Protein AF-A0A4Y9FTJ1-F1 (afdb_monomer_lite)

Organism: NCBI:txid300019

Sequence (117 aa):
MRGKLGLVIGLGAGYVLGTRAGRERYEQIKTQALKVWNMDPVQEQVGKAKKLATSSAMALPRAAWNGAVGVAKAVNKQGTPGSKLDAALDATKDAADDVKKAADTDGTDVKKVAGTK

Radius of gyration: 20.23 Å; chains: 1; bounding box: 44×52×40 Å

Structure (mmCIF, N/CA/C/O backbone):
data_AF-A0A4Y9FTJ1-F1
#
_entry.id   AF-A0A4Y9FTJ1-F1
#
loop_
_atom_site.group_PDB
_atom_site.id
_atom_site.type_symbol
_atom_site.label_atom_id
_atom_site.label_alt_id
_atom_site.label_comp_id
_atom_site.label_asym_id
_atom_site.label_entity_id
_atom_site.label_seq_id
_atom_site.pdbx_PDB_ins_code
_atom_site.Cartn_x
_atom_site.Cartn_y
_atom_site.Cartn_z
_atom_site.occupancy
_atom_site.B_iso_or_equiv
_atom_site.auth_seq_id
_atom_site.auth_comp_id
_atom_site.auth_asym_id
_atom_site.auth_atom_id
_atom_site.pdbx_PDB_model_num
ATOM 1 N N . MET A 1 1 ? 17.820 -16.302 -10.403 1.00 56.31 1 MET A N 1
ATOM 2 C CA . MET A 1 1 ? 16.427 -16.630 -10.015 1.00 56.31 1 MET A CA 1
ATOM 3 C C . MET A 1 1 ? 16.184 -16.712 -8.499 1.00 56.31 1 MET A C 1
ATOM 5 O O . MET A 1 1 ? 15.055 -16.498 -8.086 1.00 56.31 1 MET A O 1
ATOM 9 N N . ARG A 1 2 ? 17.193 -16.968 -7.650 1.00 54.75 2 ARG A N 1
ATOM 10 C CA . ARG A 1 2 ? 17.003 -17.324 -6.224 1.00 54.75 2 ARG A CA 1
ATOM 11 C C . ARG A 1 2 ? 16.392 -16.232 -5.317 1.00 54.75 2 ARG A C 1
ATOM 13 O O . ARG A 1 2 ? 15.660 -16.567 -4.400 1.00 54.75 2 ARG A O 1
ATOM 20 N N . GLY A 1 3 ? 16.613 -14.943 -5.598 1.00 64.75 3 GLY A N 1
ATOM 21 C CA . GLY A 1 3 ? 16.076 -13.846 -4.767 1.00 64.75 3 GLY A CA 1
ATOM 22 C C . GLY A 1 3 ? 14.598 -13.493 -4.998 1.00 64.75 3 GLY A C 1
ATOM 23 O O . GLY A 1 3 ? 13.963 -12.919 -4.123 1.00 64.75 3 GLY A O 1
ATOM 24 N N . LYS A 1 4 ? 14.026 -13.840 -6.160 1.00 67.88 4 LYS A N 1
ATOM 25 C CA . LYS A 1 4 ? 12.614 -13.545 -6.490 1.00 67.88 4 LYS A CA 1
ATOM 26 C C . LYS A 1 4 ? 11.660 -14.475 -5.747 1.00 67.88 4 LYS A C 1
ATOM 28 O O . LYS A 1 4 ? 10.605 -14.052 -5.292 1.00 67.88 4 LYS A O 1
ATOM 33 N N . LEU A 1 5 ? 12.081 -15.729 -5.595 1.00 69.62 5 LEU A N 1
ATOM 34 C CA . LEU A 1 5 ? 11.328 -16.745 -4.878 1.00 69.62 5 LEU A CA 1
ATOM 35 C C . LEU A 1 5 ? 11.197 -16.378 -3.393 1.00 69.62 5 LEU A C 1
ATOM 37 O O . LEU A 1 5 ? 10.117 -16.511 -2.841 1.00 69.62 5 LEU A O 1
ATOM 41 N N . GLY A 1 6 ? 12.243 -15.811 -2.782 1.00 75.88 6 GLY A N 1
ATOM 42 C CA . GLY A 1 6 ? 12.202 -15.332 -1.396 1.00 75.88 6 GLY A CA 1
ATOM 43 C C . GLY A 1 6 ? 11.212 -14.186 -1.152 1.00 75.88 6 GLY A C 1
ATOM 44 O O . GLY A 1 6 ? 10.557 -14.180 -0.119 1.00 75.88 6 GLY A O 1
ATOM 45 N N . LEU A 1 7 ? 11.040 -13.256 -2.103 1.00 80.62 7 LEU A N 1
ATOM 46 C CA . LEU A 1 7 ? 10.061 -12.164 -1.980 1.00 80.62 7 LEU A CA 1
ATOM 47 C C . LEU A 1 7 ? 8.619 -12.670 -2.114 1.00 80.62 7 LEU A C 1
ATOM 49 O O . LEU A 1 7 ? 7.763 -12.294 -1.320 1.00 80.62 7 LEU A O 1
ATOM 53 N N . VAL A 1 8 ? 8.353 -13.547 -3.088 1.00 83.19 8 VAL A N 1
ATOM 54 C CA . VAL A 1 8 ? 7.021 -14.151 -3.275 1.00 83.19 8 VAL A CA 1
ATOM 55 C C . VAL A 1 8 ? 6.673 -15.062 -2.101 1.00 83.19 8 VAL A C 1
ATOM 57 O O . VAL A 1 8 ? 5.554 -15.013 -1.602 1.00 83.19 8 VAL A O 1
ATOM 60 N N . ILE A 1 9 ? 7.639 -15.844 -1.614 1.00 83.56 9 ILE A N 1
ATOM 61 C CA . ILE A 1 9 ? 7.476 -16.656 -0.407 1.00 83.56 9 ILE A CA 1
ATOM 62 C C . ILE A 1 9 ? 7.284 -15.759 0.814 1.00 83.56 9 ILE A C 1
ATOM 64 O O . ILE A 1 9 ? 6.416 -16.055 1.615 1.00 83.56 9 ILE A O 1
ATOM 68 N N . GLY A 1 10 ? 8.023 -14.658 0.959 1.00 85.12 10 GLY A N 1
ATOM 69 C CA . GLY A 1 10 ? 7.868 -13.721 2.073 1.00 85.12 10 GLY A CA 1
ATOM 70 C C . GLY A 1 10 ? 6.506 -13.025 2.081 1.00 85.12 10 GLY A C 1
ATOM 71 O O . GLY A 1 10 ? 5.870 -12.951 3.127 1.00 85.12 10 GLY A O 1
ATOM 72 N N . LEU A 1 11 ? 6.013 -12.586 0.919 1.00 87.44 11 LEU A N 1
ATOM 73 C CA . LEU A 1 11 ? 4.669 -12.016 0.777 1.00 87.44 11 LEU A CA 1
ATOM 74 C C . LEU A 1 11 ? 3.575 -13.064 0.993 1.00 87.44 11 LEU A C 1
ATOM 76 O O . LEU A 1 11 ? 2.621 -12.807 1.721 1.00 87.44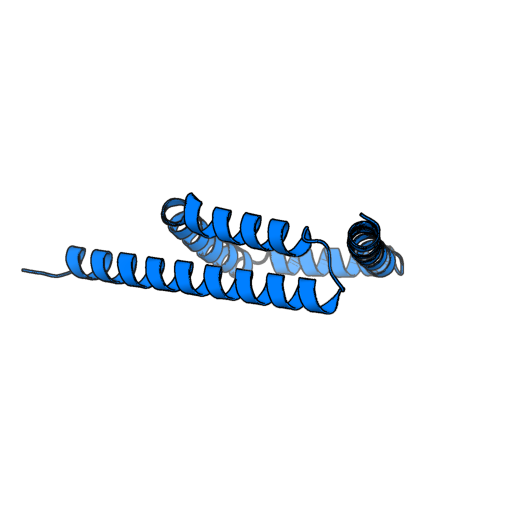 11 LEU A O 1
ATOM 80 N N . GLY A 1 12 ? 3.720 -14.255 0.409 1.00 85.00 12 GLY A N 1
ATOM 81 C CA . GLY A 1 12 ? 2.777 -15.357 0.594 1.00 85.00 12 GLY A CA 1
ATOM 82 C C . GLY A 1 12 ? 2.742 -15.843 2.043 1.00 85.00 12 GLY A C 1
ATOM 83 O O . GLY A 1 12 ? 1.671 -16.008 2.616 1.00 85.00 12 GLY A O 1
ATOM 84 N N . ALA A 1 13 ? 3.905 -15.996 2.672 1.00 82.25 13 ALA A N 1
ATOM 85 C CA . ALA A 1 13 ? 4.031 -16.368 4.074 1.00 82.25 13 ALA A CA 1
ATOM 86 C C . ALA A 1 13 ? 3.543 -15.252 5.002 1.00 82.25 13 ALA A C 1
ATOM 88 O O . ALA A 1 13 ? 2.873 -15.558 5.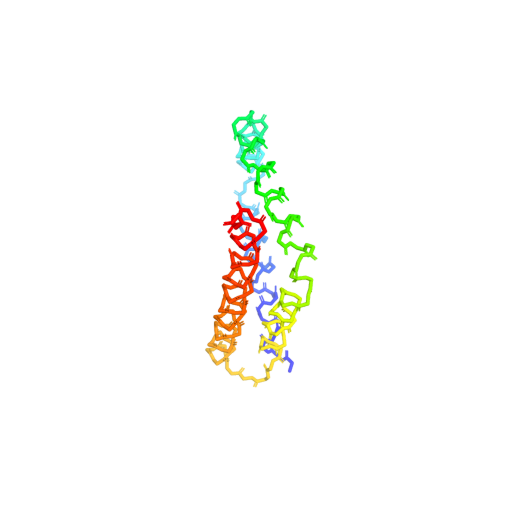977 1.00 82.25 13 ALA A O 1
ATOM 89 N N . GLY A 1 14 ? 3.803 -13.979 4.699 1.00 81.56 14 GLY A N 1
ATOM 90 C CA . GLY A 1 14 ? 3.273 -12.839 5.452 1.00 81.56 14 GLY A CA 1
ATOM 91 C C . GLY A 1 14 ? 1.749 -12.740 5.363 1.00 81.56 14 GLY A C 1
ATOM 92 O O . GLY A 1 14 ? 1.088 -12.522 6.375 1.00 81.56 14 GLY A O 1
ATOM 93 N N . TYR A 1 15 ? 1.177 -12.992 4.184 1.00 80.06 15 TYR A N 1
ATOM 94 C CA . TYR A 1 15 ? -0.271 -13.049 3.977 1.00 80.06 15 TYR A CA 1
ATOM 95 C C . TYR A 1 15 ? -0.907 -14.231 4.717 1.00 80.06 15 TYR A C 1
ATOM 97 O O . TYR A 1 15 ? -1.922 -14.074 5.392 1.00 80.06 15 TYR A O 1
ATOM 105 N N . VAL A 1 16 ? -0.295 -15.416 4.654 1.00 72.69 16 VAL A N 1
ATOM 106 C CA . VAL A 1 16 ? -0.790 -16.610 5.353 1.00 72.69 16 VAL A CA 1
ATOM 107 C C . VAL A 1 16 ? -0.613 -16.473 6.864 1.00 72.69 16 VAL A C 1
ATOM 109 O O . VAL A 1 16 ? -1.546 -16.736 7.607 1.00 72.69 16 VAL A O 1
ATOM 112 N N . LEU A 1 17 ? 0.536 -16.018 7.358 1.00 73.00 17 LEU A N 1
ATOM 113 C CA . LEU A 1 17 ? 0.772 -15.849 8.793 1.00 73.00 17 LEU A CA 1
ATOM 114 C C . LEU A 1 17 ? -0.088 -14.716 9.379 1.00 73.00 17 LEU A C 1
ATOM 116 O O . LEU A 1 17 ? -0.621 -14.873 10.475 1.00 73.00 17 LEU A O 1
ATOM 120 N N . GLY A 1 18 ? -0.312 -13.638 8.620 1.00 64.62 18 GLY A N 1
ATOM 121 C CA . GLY A 1 18 ? -1.239 -12.560 8.977 1.00 64.62 18 GLY A CA 1
ATOM 122 C C . GLY A 1 18 ? -2.715 -12.980 8.983 1.00 64.62 18 GLY A C 1
ATOM 123 O O . GLY A 1 18 ? -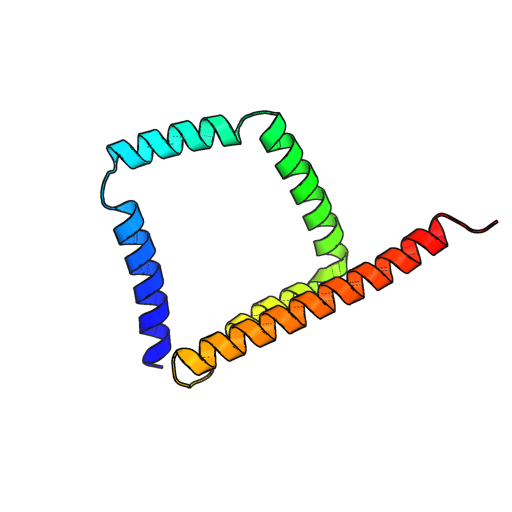3.512 -12.388 9.703 1.00 64.62 18 GLY A O 1
ATOM 124 N N . THR A 1 19 ? -3.087 -14.025 8.235 1.00 67.75 19 THR A N 1
ATOM 125 C CA . THR A 1 19 ? -4.467 -14.552 8.182 1.00 67.75 19 THR A CA 1
ATOM 126 C C . THR A 1 19 ? -4.696 -15.783 9.072 1.00 67.75 19 THR A C 1
ATOM 128 O O . THR A 1 19 ? -5.839 -16.082 9.419 1.00 67.75 19 THR A O 1
ATOM 131 N N . ARG A 1 20 ? -3.642 -16.505 9.484 1.00 61.41 20 ARG A N 1
ATOM 132 C CA . ARG A 1 20 ? -3.752 -17.829 10.131 1.00 61.41 20 ARG A CA 1
ATOM 133 C C . ARG A 1 20 ? -4.023 -17.795 11.639 1.00 61.41 20 ARG A C 1
ATOM 135 O O . ARG A 1 20 ? -4.488 -18.798 12.171 1.00 61.41 20 ARG A O 1
ATOM 142 N N . ALA A 1 21 ? -3.794 -16.680 12.333 1.00 60.66 21 ALA A N 1
ATOM 143 C CA . ALA A 1 21 ? -3.866 -16.638 13.801 1.00 60.66 21 ALA A CA 1
ATOM 144 C C . ALA A 1 21 ? -5.261 -16.368 14.409 1.00 60.66 21 ALA A C 1
ATOM 146 O O . ALA A 1 21 ? -5.373 -16.188 15.618 1.00 60.66 21 ALA A O 1
ATOM 147 N N . GLY A 1 22 ? -6.351 -16.387 13.639 1.00 57.34 22 GLY A N 1
ATOM 148 C CA . GLY A 1 22 ? -7.670 -16.335 14.269 1.00 57.34 22 GLY A CA 1
ATOM 149 C C . GLY A 1 22 ? -8.815 -16.310 13.288 1.00 57.34 22 GLY A C 1
ATOM 150 O O . GLY A 1 22 ? -9.311 -15.238 12.993 1.00 57.34 22 GLY A O 1
ATOM 151 N N . ARG A 1 23 ? -9.292 -17.467 12.817 1.00 70.56 23 ARG A N 1
ATOM 152 C CA . ARG A 1 23 ? -10.498 -17.521 11.970 1.00 70.56 23 ARG A CA 1
ATOM 153 C C . ARG A 1 23 ? -11.712 -16.855 12.619 1.00 70.56 23 ARG A C 1
ATOM 155 O O . ARG A 1 23 ? -12.430 -16.143 11.932 1.00 70.56 23 ARG A O 1
ATOM 162 N N . GLU A 1 24 ? -11.899 -17.004 13.929 1.00 66.06 24 GLU A N 1
ATOM 163 C CA . GLU A 1 24 ? -12.970 -16.293 14.644 1.00 66.06 24 GLU A CA 1
ATOM 164 C C . GLU A 1 24 ? -12.760 -14.777 14.666 1.00 66.06 24 GLU A C 1
ATOM 166 O O . GLU A 1 24 ? -13.693 -14.015 14.422 1.00 66.06 24 GLU A O 1
ATOM 171 N N . ARG A 1 25 ? -11.530 -14.315 14.918 1.00 68.75 25 ARG A N 1
ATOM 172 C CA . ARG A 1 25 ? -11.204 -12.881 14.922 1.00 68.75 25 ARG A CA 1
ATOM 173 C C . ARG A 1 25 ? -11.209 -12.286 13.517 1.00 68.75 25 ARG A C 1
ATOM 175 O O . ARG A 1 25 ? -11.644 -11.157 13.350 1.00 68.75 25 ARG A O 1
ATOM 182 N N . TYR A 1 26 ? -10.794 -13.046 12.512 1.00 69.94 26 TYR A N 1
ATOM 183 C CA . TYR A 1 26 ? -10.846 -12.676 11.107 1.00 69.94 26 TYR A CA 1
ATOM 184 C C . TYR A 1 26 ? -12.289 -12.511 10.657 1.00 69.94 26 TYR A C 1
ATOM 186 O O . TYR A 1 26 ? -12.602 -11.481 10.082 1.00 69.94 26 TYR A O 1
ATOM 194 N N . GLU A 1 27 ? -13.186 -13.451 10.972 1.00 72.06 27 GLU A N 1
ATOM 195 C CA . GLU A 1 27 ? -14.604 -13.296 10.633 1.00 72.06 27 GLU A CA 1
ATOM 196 C C . GLU A 1 27 ? -15.248 -12.129 11.401 1.00 72.06 27 GLU A C 1
ATOM 198 O O . GLU A 1 27 ? -16.015 -11.374 10.808 1.00 72.06 27 GLU A O 1
ATOM 203 N N . GLN A 1 28 ? -14.879 -11.871 12.664 1.00 72.31 28 GLN A N 1
ATOM 204 C CA . GLN A 1 28 ? -15.339 -10.673 13.390 1.00 72.31 28 GLN A CA 1
ATOM 205 C C . GLN A 1 28 ? -14.854 -9.371 12.734 1.00 72.31 28 GLN A C 1
ATOM 207 O O . GLN A 1 28 ? -15.656 -8.471 12.483 1.00 72.31 28 GLN A O 1
ATOM 212 N N . ILE A 1 29 ? -13.559 -9.276 12.426 1.00 74.88 29 ILE A N 1
ATOM 213 C CA . ILE A 1 29 ? -12.951 -8.096 11.797 1.00 74.88 29 ILE A CA 1
ATOM 214 C C . ILE A 1 29 ? -13.500 -7.912 10.385 1.00 74.88 29 ILE A C 1
ATOM 216 O O . ILE A 1 29 ? -13.842 -6.801 10.006 1.00 74.88 29 ILE A O 1
ATOM 220 N N . LYS A 1 30 ? -13.652 -8.991 9.620 1.00 78.94 30 LYS A N 1
ATOM 221 C CA . LYS A 1 30 ? -14.223 -8.988 8.274 1.00 78.94 30 LYS A CA 1
ATOM 222 C C . LYS A 1 30 ? -15.679 -8.555 8.290 1.00 78.94 30 LYS A C 1
ATOM 224 O O . LYS A 1 30 ? -16.056 -7.738 7.464 1.00 78.94 30 LYS A O 1
ATOM 229 N N . THR A 1 31 ? -16.486 -9.038 9.230 1.00 82.88 31 THR A N 1
ATOM 230 C CA . THR A 1 31 ? -17.894 -8.626 9.350 1.00 82.88 31 THR A CA 1
ATOM 231 C C . THR A 1 31 ? -18.000 -7.142 9.703 1.00 82.88 31 THR A C 1
ATOM 233 O O . THR A 1 31 ? -18.800 -6.421 9.111 1.00 82.88 31 THR A O 1
ATOM 236 N N . GLN A 1 32 ? -17.154 -6.652 10.614 1.00 82.81 32 GLN A N 1
ATOM 237 C CA . GLN A 1 32 ? -17.097 -5.231 10.968 1.00 82.81 32 GLN A CA 1
ATOM 238 C C . GLN A 1 32 ? -16.575 -4.369 9.811 1.00 82.81 32 GLN A C 1
ATOM 240 O O . GLN A 1 32 ? -17.165 -3.339 9.497 1.00 82.81 32 GLN A O 1
ATOM 245 N N . ALA A 1 33 ? -15.530 -4.818 9.121 1.00 83.62 33 ALA A N 1
ATOM 246 C CA . ALA A 1 33 ? -14.974 -4.150 7.952 1.00 83.62 33 ALA A CA 1
ATOM 247 C C . ALA A 1 33 ? -15.978 -4.111 6.796 1.00 83.62 33 ALA A C 1
ATOM 249 O O . ALA A 1 33 ? -16.144 -3.068 6.179 1.00 83.62 33 ALA A O 1
ATOM 250 N N . LEU A 1 34 ? -16.701 -5.205 6.539 1.00 84.56 34 LEU A N 1
ATOM 251 C CA . LEU A 1 34 ? -17.782 -5.253 5.554 1.00 84.56 34 LEU A CA 1
ATOM 252 C C . LEU A 1 34 ? -18.926 -4.323 5.941 1.00 84.56 34 LEU A C 1
ATOM 254 O O . LEU A 1 34 ? -19.495 -3.671 5.071 1.00 84.56 34 LEU A O 1
ATOM 258 N N . LYS A 1 35 ? -19.263 -4.230 7.229 1.00 86.31 35 LYS A N 1
ATOM 259 C CA . LYS A 1 35 ? -20.289 -3.299 7.698 1.00 86.31 35 LYS A CA 1
ATOM 260 C C . LYS A 1 35 ? -19.891 -1.853 7.415 1.00 86.31 35 LYS A C 1
ATOM 262 O O . LYS A 1 35 ? -20.720 -1.114 6.908 1.00 86.31 35 LYS A O 1
ATOM 267 N N . VAL A 1 36 ? -18.636 -1.485 7.678 1.00 87.62 36 VAL A N 1
ATOM 268 C CA . VAL A 1 36 ? -18.088 -0.153 7.368 1.00 87.62 36 VAL A CA 1
ATOM 269 C C . VAL A 1 36 ? -18.002 0.079 5.858 1.00 87.62 36 VAL A C 1
ATOM 271 O O . VAL A 1 36 ? -18.399 1.132 5.373 1.00 87.62 36 VAL A O 1
ATOM 274 N N . TRP A 1 37 ? -17.550 -0.916 5.096 1.00 85.88 37 TRP A N 1
ATOM 275 C CA . TRP A 1 37 ? -17.434 -0.839 3.639 1.00 85.88 37 TRP A CA 1
ATOM 276 C C . TRP A 1 37 ? -18.784 -0.631 2.945 1.00 85.88 37 TRP A C 1
ATOM 278 O O . TRP A 1 37 ? -18.868 0.077 1.946 1.00 85.88 37 TRP A O 1
ATOM 288 N N . ASN A 1 38 ? -19.846 -1.232 3.484 1.00 88.69 38 ASN A N 1
ATOM 289 C CA . ASN A 1 38 ? -21.204 -1.089 2.967 1.00 88.69 38 ASN A CA 1
ATOM 290 C C . ASN A 1 38 ? -21.923 0.180 3.453 1.00 88.69 38 ASN A C 1
ATOM 292 O O . ASN A 1 38 ? -23.078 0.372 3.091 1.00 88.69 38 ASN A O 1
ATOM 296 N N . MET A 1 39 ? -21.287 1.043 4.252 1.00 91.12 39 MET A N 1
ATOM 297 C CA . MET A 1 39 ? -21.890 2.324 4.624 1.00 91.12 39 MET A CA 1
ATOM 298 C C . MET A 1 39 ? -21.934 3.260 3.410 1.00 91.12 39 MET A C 1
ATOM 300 O O . MET A 1 39 ? -20.939 3.406 2.699 1.00 91.12 39 MET A O 1
ATOM 304 N N . ASP A 1 40 ? -23.058 3.955 3.227 1.00 84.12 40 ASP A N 1
ATOM 305 C CA . ASP A 1 40 ? -23.268 4.949 2.164 1.00 84.12 40 ASP A CA 1
ATOM 306 C C . ASP A 1 40 ? -22.120 5.961 1.987 1.00 84.12 40 ASP A C 1
ATOM 308 O O . ASP A 1 40 ? -21.668 6.132 0.854 1.00 84.12 40 ASP A O 1
ATOM 312 N N . PRO A 1 41 ? -21.552 6.585 3.044 1.00 88.50 41 PRO A N 1
ATOM 313 C CA . PRO A 1 41 ? -20.427 7.509 2.872 1.00 88.50 41 PRO A CA 1
ATOM 314 C C . PRO A 1 41 ? -19.172 6.841 2.292 1.00 88.50 41 PRO A C 1
ATOM 316 O O . PRO A 1 41 ? -18.417 7.476 1.556 1.00 88.50 41 PRO A O 1
ATOM 319 N N . VAL A 1 42 ? -18.941 5.560 2.591 1.00 88.31 42 VAL A N 1
ATOM 320 C CA . VAL A 1 42 ? -17.791 4.809 2.068 1.00 88.31 42 VAL A CA 1
ATOM 321 C C . VAL A 1 42 ? -18.045 4.407 0.619 1.00 88.31 42 VAL A C 1
ATOM 323 O O . VAL A 1 42 ? -17.182 4.617 -0.230 1.00 88.31 42 VAL A O 1
ATOM 326 N N . GLN A 1 43 ? -19.245 3.918 0.307 1.00 91.56 43 GLN A N 1
ATOM 327 C CA . GLN A 1 43 ? -19.683 3.629 -1.063 1.00 91.56 43 GLN A CA 1
ATOM 328 C C . GLN A 1 43 ? -19.604 4.873 -1.961 1.00 91.56 43 GLN A C 1
ATOM 330 O O . GLN A 1 43 ? -19.141 4.788 -3.098 1.00 91.56 43 GLN A O 1
ATOM 335 N N . GLU A 1 44 ? -19.986 6.047 -1.452 1.00 89.00 44 GLU A N 1
ATOM 336 C CA . GLU A 1 44 ? -19.925 7.308 -2.191 1.00 89.00 44 GLU A CA 1
ATOM 337 C C . GLU A 1 44 ? -18.475 7.732 -2.470 1.00 89.00 44 GLU A C 1
ATOM 339 O O . GLU A 1 44 ? -18.139 8.120 -3.592 1.00 89.00 44 GLU A O 1
ATOM 344 N N . GLN A 1 45 ? -17.587 7.615 -1.480 1.00 88.00 45 GLN A N 1
ATOM 345 C CA . GLN A 1 45 ? -16.159 7.897 -1.653 1.00 88.00 45 GLN A CA 1
ATOM 346 C C . GLN A 1 45 ? -15.492 6.907 -2.609 1.00 88.00 45 GLN A C 1
ATOM 348 O O . GLN A 1 45 ? -14.742 7.324 -3.493 1.00 88.00 45 GLN A O 1
ATOM 353 N N . VAL A 1 46 ? -15.806 5.615 -2.495 1.00 88.06 46 VAL A N 1
ATOM 354 C CA . VAL A 1 46 ? -15.351 4.579 -3.430 1.00 88.06 46 VAL A CA 1
ATOM 355 C C . VAL A 1 46 ? -15.889 4.856 -4.830 1.00 88.06 46 VAL A C 1
ATOM 357 O O . VAL A 1 46 ? -15.149 4.727 -5.799 1.00 88.06 46 VAL A O 1
ATOM 360 N N . GLY A 1 47 ? -17.137 5.303 -4.962 1.00 86.75 47 GLY A N 1
ATOM 361 C CA . GLY A 1 47 ? -17.731 5.722 -6.228 1.00 86.75 47 GLY A CA 1
ATOM 362 C C . GLY A 1 47 ? -17.000 6.913 -6.849 1.00 86.75 47 GLY A C 1
ATOM 363 O O . GLY A 1 47 ? -16.650 6.865 -8.028 1.00 86.75 47 GLY A O 1
ATOM 364 N N . LYS A 1 48 ? -16.694 7.953 -6.061 1.00 86.12 48 LYS A N 1
ATOM 365 C CA . LYS A 1 48 ? -15.904 9.122 -6.492 1.00 86.12 48 LYS A CA 1
ATOM 366 C C . LYS A 1 48 ? -14.493 8.718 -6.910 1.00 86.12 48 LYS A C 1
ATOM 368 O O . LYS A 1 48 ? -14.051 9.103 -7.989 1.00 86.12 48 LYS A O 1
ATOM 373 N N . ALA A 1 49 ? -13.828 7.887 -6.113 1.00 83.31 49 ALA A N 1
ATOM 374 C CA . ALA A 1 49 ? -12.509 7.350 -6.420 1.00 83.31 49 ALA A CA 1
ATOM 375 C C . ALA A 1 49 ? -12.534 6.462 -7.668 1.00 83.31 49 ALA A C 1
ATOM 377 O O . ALA A 1 49 ? -11.659 6.590 -8.512 1.00 83.31 49 ALA A O 1
ATOM 378 N N . LYS A 1 50 ? -13.555 5.617 -7.849 1.00 81.88 50 LYS A N 1
ATOM 379 C CA . LYS A 1 50 ? -13.744 4.790 -9.048 1.00 81.88 50 LYS A CA 1
ATOM 380 C C . LYS A 1 50 ? -14.006 5.649 -10.276 1.00 81.88 50 LYS A C 1
ATOM 382 O O . LYS A 1 50 ? -13.507 5.326 -11.348 1.00 81.88 50 LYS A O 1
ATOM 387 N N . LYS A 1 51 ? -14.760 6.740 -10.143 1.00 81.56 51 LYS A N 1
ATOM 388 C CA . LYS A 1 51 ? -15.033 7.683 -11.233 1.00 81.56 51 LYS A CA 1
ATOM 389 C C . LYS A 1 51 ? -13.774 8.459 -11.618 1.00 81.56 51 LYS A C 1
ATOM 391 O O . LYS A 1 51 ? -13.481 8.557 -12.803 1.00 81.56 51 LYS A O 1
ATOM 396 N N . LEU A 1 52 ? -12.997 8.909 -10.631 1.00 76.62 52 LEU 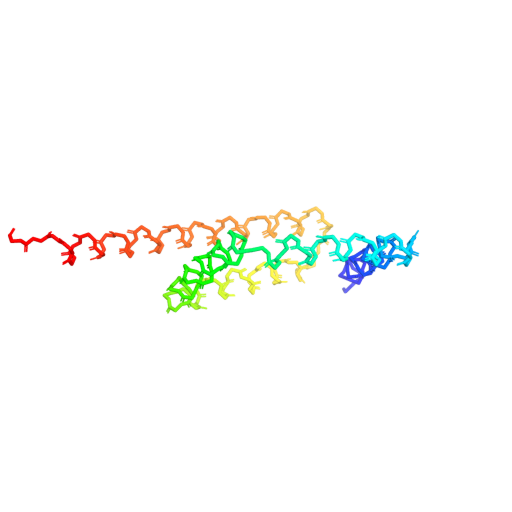A N 1
ATOM 397 C CA . LEU A 1 52 ? -11.687 9.529 -10.834 1.00 76.62 52 LEU A CA 1
ATOM 398 C C . LEU A 1 52 ? -10.712 8.537 -11.472 1.00 76.62 52 LEU A C 1
ATOM 400 O O . LEU A 1 52 ? -10.134 8.832 -12.504 1.00 76.62 52 LEU A O 1
ATOM 404 N N . ALA A 1 53 ? -10.614 7.325 -10.930 1.00 76.81 53 ALA A N 1
ATOM 405 C CA . ALA A 1 53 ? -9.772 6.265 -11.459 1.00 76.81 53 ALA A CA 1
ATOM 406 C C . ALA A 1 53 ? -10.197 5.847 -12.865 1.00 76.81 53 ALA A C 1
ATOM 408 O O . ALA A 1 53 ? -9.332 5.630 -13.687 1.00 76.81 53 ALA A O 1
ATOM 409 N N . THR A 1 54 ? -11.491 5.768 -13.182 1.00 76.12 54 THR A N 1
ATOM 410 C CA . THR A 1 54 ? -11.966 5.456 -14.542 1.00 76.12 54 THR A CA 1
ATOM 411 C C . THR A 1 54 ? -11.649 6.605 -15.499 1.00 76.12 54 THR A C 1
ATOM 413 O O . THR A 1 54 ? -11.149 6.359 -16.591 1.00 76.12 54 THR A O 1
ATOM 416 N N . SER A 1 55 ? -11.860 7.857 -15.080 1.00 70.50 55 SER A N 1
ATOM 417 C CA . SER A 1 55 ? -11.533 9.048 -15.876 1.00 70.50 55 SER A CA 1
ATOM 418 C C . SER A 1 55 ? -10.029 9.151 -16.148 1.00 70.50 55 SER A C 1
ATOM 420 O O . SER A 1 55 ? -9.617 9.348 -17.286 1.00 70.50 55 SER A O 1
ATOM 422 N N . SER A 1 56 ? -9.202 8.949 -15.124 1.00 65.19 56 SER A N 1
ATOM 423 C CA . SER A 1 56 ? -7.744 8.945 -15.234 1.00 65.19 56 SER A CA 1
ATOM 424 C C . SER A 1 56 ? -7.222 7.690 -15.935 1.00 65.19 56 SER A C 1
ATOM 426 O O . SER A 1 56 ? -6.261 7.777 -16.684 1.00 65.19 56 SER A O 1
ATOM 428 N N . ALA A 1 57 ? -7.851 6.524 -15.765 1.00 64.88 57 ALA A N 1
ATOM 429 C CA . ALA A 1 57 ? -7.448 5.284 -16.431 1.00 64.88 57 ALA A CA 1
ATOM 430 C C . ALA A 1 57 ? -7.768 5.290 -17.926 1.00 64.88 57 ALA A C 1
ATOM 432 O O . ALA A 1 57 ? -7.045 4.642 -18.676 1.00 64.88 57 ALA A O 1
ATOM 433 N N . MET A 1 58 ? -8.803 6.012 -18.375 1.00 64.94 58 MET A N 1
ATOM 434 C CA . MET A 1 58 ? -9.066 6.192 -19.807 1.00 64.94 58 MET A CA 1
ATOM 435 C C . MET A 1 58 ? -8.087 7.177 -20.469 1.00 64.94 58 MET A C 1
ATOM 437 O O . MET A 1 58 ? -7.806 7.013 -21.654 1.00 64.94 58 MET A O 1
ATOM 441 N N . ALA A 1 59 ? -7.502 8.120 -19.717 1.00 63.09 59 ALA A N 1
ATOM 442 C CA . ALA A 1 59 ? -6.467 9.046 -20.203 1.00 63.09 59 ALA A CA 1
ATOM 443 C C . ALA A 1 59 ? -5.027 8.500 -20.062 1.00 63.09 59 ALA A C 1
ATOM 445 O O . ALA A 1 59 ? -4.160 8.768 -20.890 1.00 63.09 59 ALA A O 1
ATOM 446 N N . LEU A 1 60 ? -4.771 7.659 -19.054 1.00 65.00 60 LEU A N 1
ATOM 447 C CA . LEU A 1 60 ? -3.446 7.136 -18.710 1.00 65.00 60 LEU A CA 1
ATOM 448 C C . LEU A 1 60 ? -3.228 5.618 -18.926 1.00 65.00 60 LEU A C 1
ATOM 450 O O . LEU A 1 60 ? -2.367 5.064 -18.230 1.00 65.00 60 LEU A O 1
ATOM 454 N N . PRO A 1 61 ? -3.890 4.902 -19.875 1.00 68.69 61 PRO A N 1
ATOM 455 C CA . PRO A 1 61 ? -3.686 3.459 -20.022 1.00 68.69 61 PRO A CA 1
ATOM 456 C C . PRO A 1 61 ? -2.228 3.075 -20.287 1.00 68.69 61 PRO A C 1
ATOM 458 O O . PRO A 1 61 ? -1.805 1.998 -19.891 1.00 68.69 61 PRO A O 1
ATOM 461 N N . ARG A 1 62 ? -1.440 3.932 -20.955 1.00 66.75 62 ARG A N 1
ATOM 462 C CA . ARG A 1 62 ? -0.036 3.634 -21.282 1.00 66.75 62 ARG A CA 1
ATOM 463 C C . ARG A 1 62 ? 0.955 4.052 -20.199 1.00 66.75 62 ARG A C 1
ATOM 465 O O . ARG A 1 62 ? 1.853 3.272 -19.911 1.00 66.75 62 ARG A O 1
ATOM 472 N N . ALA A 1 63 ? 0.800 5.224 -19.583 1.00 66.69 63 ALA A N 1
ATOM 473 C CA . ALA A 1 63 ? 1.721 5.700 -18.544 1.00 66.69 63 ALA A CA 1
ATOM 474 C C . ALA A 1 63 ? 1.615 4.853 -17.265 1.00 66.69 63 ALA A C 1
ATOM 476 O O . ALA A 1 63 ? 2.620 4.355 -16.759 1.00 66.69 63 ALA A O 1
ATOM 477 N N . ALA A 1 64 ? 0.386 4.575 -16.815 1.00 72.81 64 ALA A N 1
ATOM 478 C CA . ALA A 1 64 ? 0.152 3.716 -15.657 1.00 72.81 64 ALA A CA 1
ATOM 479 C C . ALA A 1 64 ? 0.613 2.269 -15.914 1.00 72.81 64 ALA A C 1
ATOM 481 O O . ALA A 1 64 ? 1.223 1.641 -15.047 1.00 72.81 64 ALA A O 1
ATOM 482 N N . TRP A 1 65 ? 0.382 1.750 -17.126 1.00 76.25 65 TRP A N 1
ATOM 483 C CA . TRP A 1 65 ? 0.844 0.416 -17.512 1.00 76.25 65 TRP A CA 1
ATOM 484 C C . TRP A 1 65 ? 2.372 0.331 -17.612 1.00 76.25 65 TRP A C 1
ATOM 486 O O . TRP A 1 65 ? 2.962 -0.640 -17.141 1.00 76.25 65 TRP A O 1
ATOM 496 N N . ASN A 1 66 ? 3.035 1.361 -18.144 1.00 74.69 66 ASN A N 1
ATOM 497 C CA . ASN A 1 66 ? 4.496 1.430 -18.209 1.00 74.69 66 ASN A CA 1
ATOM 498 C C . ASN A 1 66 ? 5.131 1.535 -16.819 1.00 74.69 66 ASN A C 1
ATOM 500 O O . ASN A 1 66 ? 6.138 0.872 -16.582 1.00 74.69 66 ASN A O 1
ATOM 504 N N . GLY A 1 67 ? 4.523 2.279 -15.891 1.00 75.31 67 GLY A N 1
ATOM 505 C CA . GLY A 1 67 ? 4.958 2.334 -14.495 1.00 75.31 67 GLY A CA 1
ATOM 506 C C . GLY A 1 67 ? 4.835 0.979 -13.798 1.00 75.31 67 GLY A C 1
ATOM 507 O O . GLY A 1 67 ? 5.805 0.473 -13.237 1.00 75.31 67 GLY A O 1
ATOM 508 N N . ALA A 1 68 ? 3.678 0.321 -13.913 1.00 80.00 68 ALA A N 1
ATOM 509 C CA . ALA A 1 68 ? 3.451 -0.994 -13.312 1.00 80.00 68 ALA A CA 1
ATOM 510 C C . ALA A 1 68 ? 4.382 -2.079 -13.887 1.00 80.00 68 ALA A C 1
ATOM 512 O O . ALA A 1 68 ? 5.010 -2.833 -13.138 1.00 80.00 68 ALA A O 1
ATOM 513 N N . VAL A 1 69 ? 4.522 -2.145 -15.216 1.00 81.62 69 VAL A N 1
ATOM 514 C CA . VAL A 1 69 ? 5.442 -3.084 -15.877 1.00 81.62 69 VAL A CA 1
ATOM 515 C C . VAL A 1 69 ? 6.904 -2.699 -15.612 1.00 81.62 69 VAL A C 1
ATOM 517 O O . VAL A 1 69 ? 7.756 -3.582 -15.517 1.00 81.62 69 VAL A O 1
ATOM 520 N N . GLY A 1 70 ? 7.204 -1.409 -15.445 1.00 78.25 70 GLY A N 1
ATOM 521 C CA . GLY A 1 70 ? 8.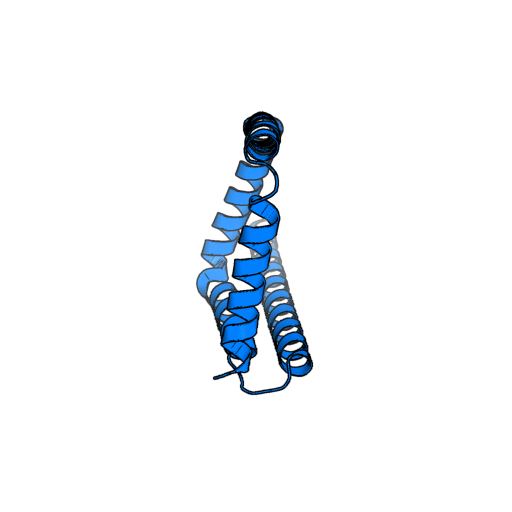515 -0.871 -15.080 1.00 78.25 70 GLY A CA 1
ATOM 522 C C . GLY A 1 70 ? 8.952 -1.309 -13.687 1.00 78.25 70 GLY A C 1
ATOM 523 O O . GLY A 1 70 ? 10.021 -1.902 -13.549 1.00 78.25 70 GLY A O 1
ATOM 524 N N . VAL A 1 71 ? 8.086 -1.146 -12.685 1.00 79.06 71 VAL A N 1
ATOM 525 C CA . VAL A 1 71 ? 8.298 -1.635 -11.314 1.00 79.06 71 VAL A CA 1
ATOM 526 C C . VAL A 1 71 ? 8.421 -3.159 -11.302 1.00 79.06 71 VAL A C 1
ATOM 528 O O . VAL A 1 71 ? 9.380 -3.699 -10.748 1.00 79.06 71 VAL A O 1
ATOM 531 N N . ALA A 1 72 ? 7.525 -3.879 -11.986 1.00 79.38 72 ALA A N 1
ATOM 532 C CA . ALA A 1 72 ? 7.611 -5.335 -12.087 1.00 79.38 72 ALA A CA 1
ATOM 533 C C . ALA A 1 72 ? 8.938 -5.789 -12.725 1.00 79.38 72 ALA A C 1
ATOM 535 O O . ALA A 1 72 ? 9.575 -6.727 -12.241 1.00 79.38 72 ALA A O 1
ATOM 536 N N . LYS A 1 73 ? 9.407 -5.098 -13.772 1.00 78.19 73 LYS A N 1
ATOM 537 C CA . LYS A 1 73 ? 10.690 -5.365 -14.442 1.00 78.19 73 LYS A CA 1
ATOM 538 C C . LYS A 1 73 ? 11.890 -4.994 -13.562 1.00 78.19 73 LYS A C 1
ATOM 540 O O . LYS A 1 73 ? 12.870 -5.742 -13.566 1.00 78.19 73 LYS A O 1
ATOM 545 N N . ALA A 1 74 ? 11.809 -3.913 -12.785 1.00 77.00 74 ALA A N 1
ATOM 546 C CA . ALA A 1 74 ? 12.833 -3.487 -11.831 1.00 77.00 74 ALA A CA 1
ATOM 547 C C . ALA A 1 74 ? 13.020 -4.525 -10.714 1.00 77.00 74 ALA A C 1
ATOM 549 O O . ALA A 1 74 ? 14.135 -4.991 -10.473 1.00 77.00 74 ALA A O 1
ATOM 550 N N . VAL A 1 75 ? 11.919 -5.022 -10.145 1.00 71.62 75 VAL A N 1
ATOM 551 C CA . VAL A 1 75 ? 11.926 -6.131 -9.175 1.00 71.62 75 VAL A CA 1
ATOM 552 C C . VAL A 1 75 ? 12.477 -7.422 -9.810 1.00 71.62 75 VAL A C 1
ATOM 554 O O . VAL A 1 75 ? 13.150 -8.235 -9.154 1.00 71.62 75 VAL A O 1
ATOM 557 N N . ASN A 1 76 ? 12.261 -7.598 -11.119 1.00 75.06 76 ASN A N 1
AT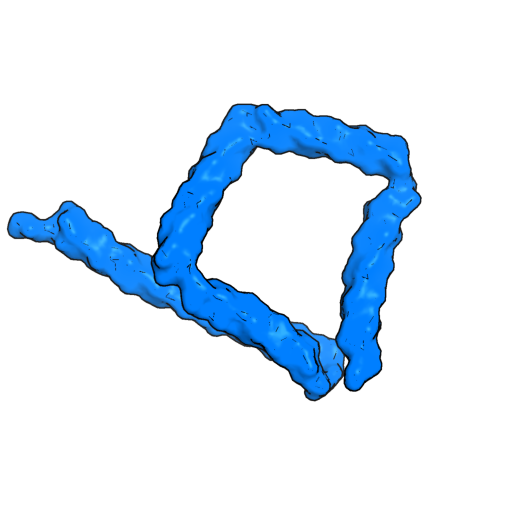OM 558 C CA . ASN A 1 76 ? 12.739 -8.746 -11.882 1.00 75.06 76 ASN A CA 1
ATOM 559 C C . ASN A 1 76 ? 14.243 -8.682 -12.245 1.00 75.06 76 ASN A C 1
ATOM 561 O O . ASN A 1 76 ? 14.793 -9.714 -12.651 1.00 75.06 76 ASN A O 1
ATOM 565 N N . LYS A 1 77 ? 14.940 -7.546 -12.083 1.00 74.19 77 LYS A N 1
ATOM 566 C CA . LYS A 1 77 ? 16.395 -7.469 -12.316 1.00 74.19 77 LYS A CA 1
ATOM 567 C C . LYS A 1 77 ? 17.175 -8.272 -11.268 1.00 74.19 77 LYS A C 1
ATOM 569 O O . LYS A 1 77 ? 16.736 -8.461 -10.131 1.00 74.19 77 LYS A O 1
ATOM 574 N N . GLN A 1 78 ? 18.318 -8.825 -11.668 1.00 60.31 78 GLN A N 1
ATOM 575 C CA . GLN A 1 78 ? 19.193 -9.615 -10.797 1.00 60.31 78 GLN A CA 1
ATOM 576 C C . GLN A 1 78 ? 20.061 -8.656 -9.957 1.00 60.31 78 GLN A C 1
ATOM 578 O O . GLN A 1 78 ? 20.708 -7.789 -10.527 1.00 60.31 78 GLN A O 1
ATOM 583 N N . GLY A 1 79 ? 20.053 -8.785 -8.627 1.00 68.44 79 GLY A N 1
ATOM 584 C CA . GLY A 1 79 ? 20.731 -7.861 -7.703 1.00 68.44 79 GLY A CA 1
ATOM 585 C C . GLY A 1 79 ? 20.403 -8.171 -6.238 1.00 68.44 79 GLY A C 1
ATOM 586 O O . GLY A 1 79 ? 19.607 -9.083 -5.974 1.00 68.44 79 GLY A O 1
ATOM 587 N N . THR A 1 80 ? 21.006 -7.440 -5.297 1.00 75.50 80 THR A N 1
ATOM 588 C CA . THR A 1 80 ? 20.694 -7.555 -3.861 1.00 75.50 80 THR A CA 1
ATOM 589 C C . THR A 1 80 ? 19.277 -7.030 -3.573 1.00 75.50 80 THR A C 1
ATOM 591 O O . THR A 1 80 ? 18.730 -6.267 -4.376 1.00 75.50 80 THR A O 1
ATOM 594 N N . PRO A 1 81 ? 18.635 -7.440 -2.463 1.00 70.38 81 PRO A N 1
ATOM 595 C CA . PRO A 1 81 ? 17.309 -6.941 -2.090 1.00 70.38 81 PRO A CA 1
ATOM 596 C C . PRO A 1 81 ? 17.222 -5.408 -2.021 1.00 70.38 81 PRO A C 1
ATOM 598 O O . PRO A 1 81 ? 16.226 -4.857 -2.478 1.00 70.38 81 PRO A O 1
ATOM 601 N N . GLY A 1 82 ? 18.279 -4.734 -1.544 1.00 72.62 82 GLY A N 1
ATOM 602 C CA . GLY A 1 82 ? 18.356 -3.268 -1.481 1.00 72.62 82 GLY A CA 1
ATOM 603 C C . GLY A 1 82 ? 18.289 -2.617 -2.861 1.00 72.62 82 GLY A C 1
ATOM 604 O O . GLY A 1 82 ? 17.379 -1.848 -3.132 1.00 72.62 82 GLY A O 1
ATOM 605 N N . SER A 1 83 ? 19.137 -3.046 -3.799 1.00 75.62 83 SER A N 1
ATOM 606 C CA . SER A 1 83 ? 19.156 -2.475 -5.155 1.00 75.62 83 SER A CA 1
ATOM 607 C C . SER A 1 83 ? 17.860 -2.705 -5.946 1.00 75.62 83 SER A C 1
ATOM 609 O O . SER A 1 83 ? 17.557 -1.958 -6.870 1.00 75.62 83 SER A O 1
ATOM 611 N N . LYS A 1 84 ? 17.090 -3.751 -5.618 1.00 74.62 84 LYS A N 1
ATOM 612 C CA . LYS A 1 84 ? 15.767 -4.001 -6.218 1.00 74.62 84 LYS A CA 1
ATOM 613 C C . LYS A 1 84 ? 14.694 -3.092 -5.632 1.00 74.62 84 LYS A C 1
ATOM 615 O O . LYS A 1 84 ? 13.781 -2.714 -6.358 1.00 74.62 84 LYS A O 1
ATOM 620 N N . LEU A 1 85 ? 14.787 -2.805 -4.334 1.00 76.62 85 LEU A N 1
ATOM 621 C CA . LEU A 1 85 ? 13.882 -1.897 -3.644 1.00 76.62 85 LEU A CA 1
ATOM 622 C C . LEU A 1 85 ? 14.118 -0.460 -4.115 1.00 76.62 85 LEU A C 1
ATOM 624 O O . LEU A 1 85 ? 13.151 0.202 -4.470 1.00 76.62 85 LEU A O 1
ATOM 628 N N . ASP A 1 86 ? 15.379 -0.041 -4.239 1.00 80.19 86 ASP A N 1
ATOM 629 C CA . ASP A 1 86 ? 15.745 1.272 -4.782 1.00 80.19 86 ASP A CA 1
ATOM 630 C C . ASP A 1 86 ? 15.282 1.421 -6.238 1.00 80.19 86 ASP A C 1
ATOM 632 O O . ASP A 1 86 ? 14.590 2.374 -6.575 1.00 80.19 86 ASP A O 1
ATOM 636 N N . ALA A 1 87 ? 15.531 0.419 -7.091 1.00 80.94 87 ALA A N 1
ATOM 637 C CA . ALA A 1 87 ? 15.073 0.450 -8.482 1.00 80.94 87 ALA A CA 1
ATOM 638 C C . ALA A 1 87 ? 13.538 0.419 -8.625 1.00 80.94 87 ALA A C 1
ATOM 640 O O . ALA A 1 87 ? 12.995 0.944 -9.597 1.00 80.94 87 ALA A O 1
ATOM 641 N N . ALA A 1 88 ? 12.828 -0.223 -7.691 1.00 80.44 88 ALA A N 1
ATOM 642 C CA . ALA A 1 88 ? 11.372 -0.176 -7.644 1.00 80.44 88 ALA A CA 1
ATOM 643 C C . ALA A 1 88 ? 10.886 1.207 -7.193 1.00 80.44 88 ALA A C 1
ATOM 645 O O . ALA A 1 88 ? 9.976 1.745 -7.817 1.00 80.44 88 ALA A O 1
ATOM 646 N N . LEU A 1 89 ? 11.500 1.796 -6.162 1.00 81.00 89 LEU A N 1
ATOM 647 C CA . LEU A 1 89 ? 11.184 3.139 -5.671 1.00 81.00 89 LEU A CA 1
ATOM 648 C C . LEU A 1 89 ? 11.396 4.200 -6.757 1.00 81.00 89 LEU A C 1
ATOM 650 O O . LEU A 1 89 ? 10.489 4.998 -6.983 1.00 81.00 89 LEU A O 1
ATOM 654 N N . ASP A 1 90 ? 12.511 4.142 -7.486 1.00 83.56 90 ASP A N 1
ATOM 655 C CA . ASP A 1 90 ? 12.793 5.046 -8.607 1.00 83.56 90 ASP A CA 1
ATOM 656 C C . ASP A 1 90 ? 11.763 4.887 -9.733 1.00 83.56 90 ASP A C 1
ATOM 658 O O . ASP A 1 90 ? 11.139 5.864 -10.134 1.00 83.56 90 ASP A O 1
ATOM 662 N N . ALA A 1 91 ? 11.464 3.654 -10.162 1.00 80.88 91 ALA A N 1
ATOM 663 C CA . ALA A 1 91 ? 10.445 3.408 -11.188 1.00 80.88 91 ALA A CA 1
ATOM 664 C C . ALA A 1 91 ? 9.032 3.855 -10.761 1.00 80.88 91 ALA A C 1
ATOM 666 O O . ALA A 1 91 ? 8.199 4.193 -11.603 1.00 80.88 91 ALA A O 1
ATOM 667 N N . THR A 1 92 ? 8.746 3.854 -9.455 1.00 78.56 92 THR A N 1
ATOM 668 C CA . THR A 1 92 ? 7.473 4.353 -8.916 1.00 78.56 92 THR A CA 1
ATOM 669 C C . THR A 1 92 ? 7.446 5.882 -8.896 1.00 78.56 92 THR A C 1
ATOM 671 O O . THR A 1 92 ? 6.401 6.475 -9.156 1.00 78.56 92 THR A O 1
ATOM 674 N N . LYS A 1 93 ? 8.587 6.520 -8.611 1.00 83.56 93 LYS A N 1
ATOM 675 C CA . LYS A 1 93 ? 8.751 7.976 -8.622 1.00 83.56 93 LYS A CA 1
ATOM 676 C C . LYS A 1 93 ? 8.640 8.537 -10.040 1.00 83.56 93 LYS A C 1
ATOM 678 O O . LYS A 1 93 ? 7.871 9.469 -10.245 1.00 83.56 93 LYS A O 1
ATOM 683 N N . ASP A 1 94 ? 9.267 7.880 -11.013 1.00 80.31 94 ASP A N 1
ATOM 684 C CA . ASP A 1 94 ? 9.146 8.216 -12.437 1.00 80.31 94 ASP A CA 1
ATOM 685 C C . ASP A 1 94 ? 7.697 8.077 -12.929 1.00 80.31 94 ASP A C 1
ATOM 687 O O . ASP A 1 94 ? 7.163 8.968 -13.584 1.00 80.31 94 ASP A O 1
ATOM 691 N N . ALA A 1 95 ? 7.009 6.992 -12.550 1.00 74.81 95 ALA A N 1
ATOM 692 C CA . ALA A 1 95 ? 5.599 6.809 -12.890 1.00 74.81 95 ALA A CA 1
ATOM 693 C C . ALA A 1 95 ? 4.691 7.867 -12.237 1.00 74.81 95 ALA A C 1
ATOM 695 O O . ALA A 1 95 ? 3.704 8.289 -12.839 1.00 74.81 95 ALA A O 1
ATOM 696 N N . ALA A 1 96 ? 5.008 8.301 -11.013 1.00 78.94 96 ALA A N 1
ATOM 697 C CA . ALA A 1 96 ? 4.276 9.361 -10.329 1.00 78.94 96 ALA A CA 1
ATOM 698 C C . ALA A 1 96 ? 4.493 10.728 -10.996 1.00 78.94 96 ALA A C 1
ATOM 700 O O . ALA A 1 96 ? 3.528 11.475 -11.155 1.00 78.94 96 ALA A O 1
ATOM 701 N N . ASP A 1 97 ? 5.717 11.032 -11.430 1.00 78.19 97 ASP A N 1
ATOM 702 C CA . ASP A 1 97 ? 6.033 12.261 -12.160 1.00 78.19 97 ASP A CA 1
ATOM 703 C C . ASP A 1 97 ? 5.397 12.273 -13.561 1.00 78.19 97 ASP A C 1
ATOM 705 O O . ASP A 1 97 ? 4.859 13.303 -13.969 1.00 78.19 97 ASP A O 1
ATOM 709 N N . ASP A 1 98 ? 5.339 11.134 -14.258 1.00 74.06 98 ASP A N 1
ATOM 710 C CA . ASP A 1 98 ? 4.635 10.998 -15.541 1.00 74.06 98 ASP A CA 1
ATOM 711 C C . ASP A 1 98 ? 3.116 11.169 -15.394 1.00 74.06 98 ASP A C 1
ATOM 713 O O . ASP A 1 98 ? 2.483 11.853 -16.202 1.00 74.06 98 ASP A O 1
ATOM 717 N N . VAL A 1 99 ? 2.517 10.595 -14.346 1.00 71.12 99 VAL A N 1
ATOM 718 C CA . VAL A 1 99 ? 1.089 10.781 -14.036 1.00 71.12 99 VAL A CA 1
ATOM 719 C C . VAL A 1 99 ? 0.805 12.228 -13.648 1.00 71.12 99 VAL A C 1
ATOM 721 O O . VAL A 1 99 ? -0.189 12.791 -14.101 1.00 71.12 99 VAL A O 1
ATOM 724 N N . LYS A 1 100 ? 1.677 12.853 -12.851 1.00 74.38 100 LYS A N 1
ATOM 725 C CA . LYS A 1 100 ? 1.551 14.260 -12.459 1.00 74.38 100 LYS A CA 1
ATOM 726 C C . LYS A 1 100 ? 1.671 15.186 -13.669 1.00 74.38 100 LYS A C 1
ATOM 728 O O . LYS A 1 100 ? 0.844 16.072 -13.837 1.00 74.38 100 LYS A O 1
ATOM 733 N N . LYS A 1 101 ? 2.631 14.932 -14.558 1.00 69.88 101 LYS A N 1
ATOM 734 C CA . LYS A 1 101 ? 2.828 15.696 -15.794 1.00 69.88 101 LYS A CA 1
ATOM 735 C C . LYS A 1 101 ? 1.662 15.526 -16.764 1.00 69.88 101 LYS A C 1
ATOM 737 O O . LYS A 1 101 ? 1.224 16.507 -17.359 1.00 69.88 101 LYS A O 1
ATOM 742 N N . ALA A 1 102 ? 1.129 14.315 -16.904 1.00 64.69 102 ALA A N 1
ATOM 743 C CA . ALA A 1 102 ? -0.058 14.074 -17.715 1.00 64.69 102 ALA A CA 1
ATOM 744 C C . ALA A 1 102 ? -1.309 14.737 -17.108 1.00 64.69 102 ALA A C 1
ATOM 746 O O . ALA A 1 102 ? -2.078 15.349 -17.839 1.00 64.69 102 ALA A O 1
ATOM 747 N N . ALA A 1 103 ? -1.453 14.723 -15.779 1.00 66.00 103 ALA A N 1
ATOM 748 C CA . ALA A 1 103 ? -2.528 15.420 -15.075 1.00 66.00 103 ALA A CA 1
ATOM 749 C C . ALA A 1 103 ? -2.428 16.954 -15.181 1.00 66.00 103 ALA A C 1
ATOM 751 O O . ALA A 1 103 ? -3.454 17.614 -15.319 1.00 66.00 103 ALA A O 1
ATOM 752 N N . ASP A 1 104 ? -1.220 17.527 -15.165 1.00 65.44 104 ASP A N 1
ATOM 753 C CA . ASP A 1 104 ? -1.007 18.959 -15.413 1.00 65.44 104 ASP A CA 1
ATOM 754 C C . ASP A 1 104 ? -1.281 19.315 -16.886 1.00 65.44 104 ASP A C 1
ATOM 756 O O . ASP A 1 104 ? -1.847 20.370 -17.169 1.00 65.44 104 ASP A O 1
ATOM 760 N N . THR A 1 105 ? -0.966 18.422 -17.832 1.00 60.22 105 THR A N 1
ATOM 761 C CA . THR A 1 105 ? -1.261 18.620 -19.265 1.00 60.22 105 THR A CA 1
ATOM 762 C C . THR A 1 105 ? -2.776 18.580 -19.525 1.00 60.22 105 THR A C 1
ATOM 764 O O . THR A 1 105 ? -3.318 19.544 -20.064 1.00 60.22 105 THR A O 1
ATOM 767 N N . ASP A 1 106 ? -3.485 17.571 -19.004 1.00 55.94 106 ASP A N 1
ATOM 768 C CA . ASP A 1 106 ? -4.955 17.492 -19.055 1.00 55.94 106 ASP A CA 1
ATOM 769 C C . ASP A 1 106 ? -5.618 18.648 -18.277 1.00 55.94 106 ASP A C 1
ATOM 771 O O . ASP A 1 106 ? -6.626 19.205 -18.711 1.00 55.94 106 ASP A O 1
ATOM 775 N N . GLY A 1 107 ? -5.041 19.085 -17.152 1.00 50.34 107 GLY A N 1
ATOM 776 C CA . GLY A 1 107 ? -5.504 20.253 -16.395 1.00 50.34 107 GLY A CA 1
ATOM 777 C C . GLY A 1 107 ? -5.368 21.573 -17.165 1.00 50.34 107 GLY A C 1
ATOM 778 O O . GLY A 1 107 ? -6.174 22.489 -16.972 1.00 50.34 107 GLY A O 1
ATOM 779 N N . THR A 1 108 ? -4.398 21.664 -18.079 1.00 45.03 108 THR A N 1
ATOM 780 C CA . THR A 1 108 ? -4.212 22.823 -18.963 1.00 45.03 108 THR A CA 1
ATOM 781 C C . THR A 1 108 ? -5.213 22.799 -20.124 1.00 45.03 108 THR A C 1
ATOM 783 O O . THR A 1 108 ? -5.770 23.844 -20.470 1.00 45.03 108 THR A O 1
ATOM 786 N N . ASP A 1 109 ? -5.535 21.615 -20.655 1.00 47.38 109 ASP A N 1
ATOM 787 C CA . ASP A 1 109 ? -6.535 21.436 -21.715 1.00 47.38 109 ASP A CA 1
ATOM 788 C C . ASP A 1 109 ? -7.977 21.601 -21.204 1.00 47.38 109 ASP A C 1
ATOM 790 O O . ASP A 1 109 ? -8.787 22.270 -21.848 1.00 47.38 109 ASP A O 1
ATOM 794 N N . VAL A 1 110 ? -8.301 21.130 -19.993 1.00 43.84 110 VAL A N 1
ATOM 795 C CA . VAL A 1 110 ? -9.612 21.376 -19.360 1.00 43.84 110 VAL A CA 1
ATOM 796 C C . VAL A 1 110 ? -9.802 22.864 -19.044 1.00 43.84 110 VAL A C 1
ATOM 798 O O . VAL A 1 110 ? -10.897 23.393 -19.238 1.00 43.84 110 VAL A O 1
ATOM 801 N N . LYS A 1 111 ? -8.750 23.586 -18.627 1.00 41.06 111 LYS A N 1
ATOM 802 C CA . LYS A 1 111 ? -8.829 25.039 -18.388 1.00 41.06 111 LYS A CA 1
ATOM 803 C C . LYS A 1 111 ? -8.931 25.845 -19.690 1.00 41.06 111 LYS A C 1
ATOM 805 O O . LYS A 1 111 ? -9.596 26.878 -19.697 1.00 41.06 111 LYS A O 1
ATOM 810 N N . LYS A 1 112 ? -8.349 25.355 -20.792 1.00 39.44 112 LYS A N 1
ATOM 811 C CA . LYS A 1 112 ? -8.467 25.954 -22.133 1.00 39.44 112 LYS A CA 1
ATOM 812 C C . LYS A 1 112 ? -9.828 25.695 -22.794 1.00 39.44 112 LYS A C 1
ATOM 814 O O . LYS A 1 112 ? -10.322 26.565 -23.502 1.00 39.44 112 LYS A O 1
ATOM 819 N N . VAL A 1 113 ? -10.465 24.553 -22.521 1.00 43.88 113 VAL A N 1
ATOM 820 C CA . VAL A 1 113 ? -11.832 24.241 -22.987 1.00 43.88 113 VAL A CA 1
ATOM 821 C C . VAL A 1 113 ? -12.901 24.928 -22.124 1.00 43.88 113 VAL A C 1
ATOM 823 O O . VAL A 1 113 ? -13.942 25.324 -22.643 1.00 43.88 113 VAL A O 1
ATOM 826 N N . ALA A 1 114 ? -12.651 25.127 -20.824 1.00 43.31 114 ALA A N 1
ATOM 827 C CA . ALA A 1 114 ? -13.603 25.761 -19.906 1.00 43.31 114 ALA A CA 1
ATOM 828 C C . ALA A 1 114 ? -13.524 27.301 -19.850 1.00 43.31 114 ALA A C 1
ATOM 830 O O . ALA A 1 114 ? -14.343 27.922 -19.173 1.00 43.31 114 ALA A O 1
ATOM 831 N N . GLY A 1 115 ? -12.587 27.947 -20.551 1.00 47.72 115 GLY A N 1
ATOM 832 C CA . GLY A 1 115 ? -12.539 29.406 -20.564 1.00 47.72 115 GLY A CA 1
ATOM 833 C C . GLY A 1 115 ? -11.659 30.005 -21.646 1.00 47.72 115 GLY A C 1
ATOM 834 O O . GLY A 1 115 ? -10.465 30.154 -21.431 1.00 47.72 115 GLY A O 1
ATOM 835 N N . THR A 1 116 ? -12.268 30.425 -22.758 1.00 35.56 116 THR A N 1
ATOM 836 C CA . THR A 1 116 ? -11.985 31.704 -23.442 1.00 35.56 116 THR A CA 1
ATOM 837 C C . THR A 1 116 ? -13.165 32.015 -24.379 1.00 35.56 116 THR A C 1
ATOM 839 O O . THR A 1 116 ? -13.337 31.377 -25.417 1.00 35.56 116 THR A O 1
ATOM 842 N N . LYS A 1 117 ? -14.006 32.970 -23.968 1.00 33.19 117 LYS A N 1
ATOM 843 C CA . LYS A 1 117 ? -14.353 34.086 -24.854 1.00 33.19 117 LYS A CA 1
ATOM 844 C C . LYS A 1 117 ? -13.126 34.979 -24.936 1.00 33.19 117 LYS A C 1
ATOM 846 O O . LYS A 1 117 ? -12.485 35.112 -23.869 1.00 33.19 117 LYS A O 1
#

Secondary structure (DSSP, 8-state):
-HHHHHHHHHHHHHHHHHHHT-HHHHHHHHHHHHHHHTSHHHHHHHHHHHHHHHHHHHH-HHHHHHHHHHHHHHHHSSS-HHHHHHHHHHHHHHHHHHHHHHHHHHHHHHHHHS---

Foldseek 3Di:
DVVLVVVVCVVVVCVCVVPPPDPPVCVVVVVVVVVVCPDPVNVVVVVVVVVVCVVLCVQCVPLLVCLVVQLVVLCVDDDDPVSSVVSNVVSNVSSVVVSVVSVVVVVVVVVVVVDDD

pLDDT: mean 72.53, std 12.71, range [33.19, 91.56]